Protein AF-A0A254RW58-F1 (afdb_monomer)

Nearest PDB structures (foldseek):
  7t8t-assembly1_A  TM=6.402E-01  e=9.074E+00  Rattus norvegicus
  6j2x-assembly1_V  TM=3.690E-01  e=9.074E+00  Saccharomyces cerevisiae S288C
  7w39-assembly1_c  TM=3.170E-01  e=6.229E+00  Homo sapiens

pLDDT: mean 74.23, std 21.72, range [29.52, 95.5]

Mean predicted aligned error: 9.96 Å

Secondary structure (DSSP, 8-state):
---HHHHHHHHTT--SS-----TT--GGG--SS-EEEEE-SSPPPHHHHHHHHHHHSEEEEEEE-TTS-TTS--EEEEEEEETTTTEEEEE-TT--EEEEE-HHHHHHHHHHHTTSS--HHHHHHIIIIIGGGS--

Structure (mmCIF, N/CA/C/O backbone):
data_AF-A0A254RW58-F1
#
_entry.id   AF-A0A254RW58-F1
#
loop_
_atom_site.group_PDB
_atom_site.id
_atom_site.type_symbol
_atom_site.label_atom_id
_atom_site.label_alt_id
_atom_site.label_comp_id
_atom_site.label_asym_id
_atom_site.label_entity_id
_atom_site.label_seq_id
_atom_site.pdbx_PDB_ins_code
_atom_site.Cartn_x
_atom_site.Cartn_y
_atom_site.Cartn_z
_atom_site.occupancy
_atom_site.B_iso_or_equiv
_atom_site.auth_seq_id
_atom_site.auth_comp_id
_atom_site.auth_asym_id
_atom_site.auth_atom_id
_atom_site.pdbx_PDB_model_num
ATOM 1 N N . MET A 1 1 ? 12.814 0.879 -26.265 1.00 34.59 1 MET A N 1
ATOM 2 C CA . MET A 1 1 ? 11.652 0.404 -25.486 1.00 34.59 1 MET A CA 1
ATOM 3 C C . MET A 1 1 ? 11.560 1.277 -24.252 1.00 34.59 1 MET A C 1
ATOM 5 O O . MET A 1 1 ? 12.552 1.361 -23.543 1.00 34.59 1 MET A O 1
ATOM 9 N N . LYS A 1 2 ? 10.458 2.012 -24.072 1.00 32.72 2 LYS A N 1
ATOM 10 C CA . LYS A 1 2 ? 10.225 2.801 -22.854 1.00 32.72 2 LYS A CA 1
ATOM 11 C C . LYS A 1 2 ? 9.790 1.852 -21.739 1.00 32.72 2 LYS A C 1
ATOM 13 O O . LYS A 1 2 ? 9.093 0.881 -22.016 1.00 32.72 2 LYS A O 1
ATOM 18 N N . ASP A 1 3 ? 10.263 2.099 -20.525 1.00 34.94 3 ASP A N 1
ATOM 19 C CA . ASP A 1 3 ? 9.937 1.286 -19.359 1.00 34.94 3 ASP A CA 1
ATOM 20 C C . ASP A 1 3 ? 8.481 1.570 -18.930 1.00 34.94 3 ASP A C 1
ATOM 22 O O . ASP A 1 3 ? 8.179 2.715 -18.584 1.00 34.94 3 ASP A O 1
ATOM 26 N N . PRO A 1 4 ? 7.568 0.580 -18.949 1.00 36.81 4 PRO A N 1
ATOM 27 C CA . PRO A 1 4 ? 6.164 0.774 -18.574 1.00 36.81 4 PRO A CA 1
ATOM 28 C C . PRO A 1 4 ? 5.974 1.220 -17.111 1.00 36.81 4 PRO A C 1
ATOM 30 O O . PRO A 1 4 ? 4.905 1.723 -16.760 1.00 36.81 4 PRO A O 1
ATOM 33 N N . ARG A 1 5 ? 7.011 1.101 -16.267 1.00 41.41 5 AR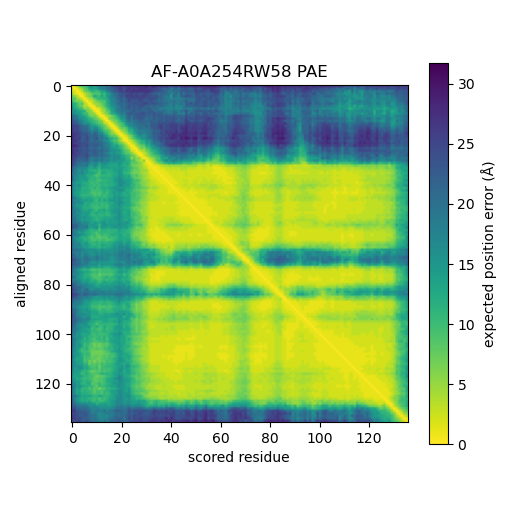G A N 1
ATOM 34 C CA . ARG A 1 5 ? 7.038 1.636 -14.895 1.00 41.41 5 ARG A CA 1
ATOM 35 C C . ARG A 1 5 ? 7.008 3.165 -14.867 1.00 41.41 5 ARG A C 1
ATOM 37 O O . ARG A 1 5 ? 6.420 3.742 -13.958 1.00 41.41 5 ARG A O 1
ATOM 44 N N . ILE A 1 6 ? 7.611 3.810 -15.870 1.00 39.84 6 ILE A N 1
ATOM 45 C CA . ILE A 1 6 ? 7.675 5.275 -15.980 1.00 39.84 6 ILE A CA 1
ATOM 46 C C . ILE A 1 6 ? 6.300 5.828 -16.382 1.00 39.84 6 ILE A C 1
ATOM 48 O O . ILE A 1 6 ? 5.819 6.777 -15.779 1.00 39.84 6 ILE A O 1
ATOM 52 N N . GLU A 1 7 ? 5.606 5.177 -17.321 1.00 33.00 7 GLU A N 1
ATOM 53 C CA . GLU A 1 7 ? 4.302 5.659 -17.800 1.00 33.00 7 GLU A CA 1
ATOM 54 C C . GLU A 1 7 ? 3.194 5.547 -16.735 1.00 33.00 7 GLU A C 1
ATOM 56 O O . GLU A 1 7 ? 2.346 6.431 -16.648 1.00 33.00 7 GLU A O 1
ATOM 61 N N . CYS A 1 8 ? 3.212 4.526 -15.866 1.00 38.53 8 CYS A N 1
ATOM 62 C CA . CYS A 1 8 ? 2.258 4.446 -14.747 1.00 38.53 8 CYS A CA 1
ATOM 63 C C . CYS A 1 8 ? 2.535 5.491 -13.656 1.00 38.53 8 CYS A C 1
ATOM 65 O O . CYS A 1 8 ? 1.584 6.055 -13.112 1.00 38.53 8 CYS A O 1
ATOM 67 N N . GLY A 1 9 ? 3.814 5.753 -13.362 1.00 43.00 9 GLY A N 1
ATOM 68 C CA . GLY A 1 9 ? 4.243 6.764 -12.391 1.00 43.00 9 GLY A CA 1
ATOM 69 C C . GLY A 1 9 ? 4.021 8.211 -12.849 1.00 43.00 9 GLY A C 1
ATOM 70 O O . GLY A 1 9 ? 3.888 9.086 -12.003 1.00 43.00 9 GLY A O 1
ATOM 71 N N . ASP A 1 10 ? 3.936 8.455 -14.161 1.00 41.12 10 ASP A N 1
ATOM 72 C CA . ASP A 1 10 ? 3.606 9.771 -14.729 1.00 41.12 10 ASP A CA 1
ATOM 73 C C . ASP A 1 10 ? 2.082 9.972 -14.900 1.00 41.12 10 ASP A C 1
ATOM 75 O O . ASP A 1 10 ? 1.573 11.082 -14.747 1.00 41.12 10 ASP A O 1
ATOM 79 N N . LEU A 1 11 ? 1.320 8.910 -15.211 1.00 39.16 11 LEU A N 1
ATOM 80 C CA . LEU A 1 11 ? -0.145 8.973 -15.394 1.00 39.16 11 LEU A CA 1
ATOM 81 C C . LEU A 1 11 ? -0.918 8.972 -14.076 1.00 39.16 11 LEU A C 1
ATOM 83 O O . LEU A 1 11 ? -1.981 9.593 -13.960 1.00 39.16 11 LEU A O 1
ATOM 87 N N . CYS A 1 12 ? -0.384 8.284 -13.076 1.00 42.62 12 CYS A N 1
ATOM 88 C CA . CYS A 1 12 ? -0.730 8.558 -11.704 1.00 42.62 12 CYS A CA 1
ATOM 89 C C . CYS A 1 12 ? 0.332 9.518 -11.192 1.00 42.62 12 CYS A C 1
ATOM 91 O O . CYS A 1 12 ? 1.384 9.043 -10.793 1.00 42.62 12 CYS A O 1
ATOM 93 N N . ASN A 1 13 ? 0.080 10.830 -11.211 1.00 39.78 13 ASN A N 1
ATOM 94 C CA . ASN A 1 13 ? 0.910 11.858 -10.560 1.00 39.78 13 ASN A CA 1
ATOM 95 C C . ASN A 1 13 ? 0.996 11.621 -9.036 1.00 39.78 13 ASN A C 1
ATOM 97 O O . ASN A 1 13 ? 0.567 12.422 -8.209 1.00 39.78 13 ASN A O 1
ATOM 101 N N . PHE A 1 14 ? 1.533 10.478 -8.638 1.00 45.22 14 PHE A N 1
ATOM 102 C CA . PHE A 1 14 ? 1.728 10.088 -7.273 1.00 45.22 14 PHE A CA 1
ATOM 103 C C . PHE A 1 14 ? 2.989 10.765 -6.803 1.00 45.22 14 PHE A C 1
ATOM 105 O O . PHE A 1 14 ? 4.090 10.220 -6.831 1.00 45.22 14 PHE A O 1
ATOM 112 N N . HIS A 1 15 ? 2.788 11.953 -6.259 1.00 39.72 15 HIS A N 1
ATOM 113 C CA . HIS A 1 15 ? 3.693 12.565 -5.303 1.00 39.72 15 HIS A CA 1
ATOM 114 C C . HIS A 1 15 ? 3.735 11.749 -3.987 1.00 39.72 15 HIS A C 1
ATOM 116 O O . HIS A 1 15 ? 3.616 12.297 -2.900 1.00 39.72 15 HIS A O 1
ATOM 122 N N . PHE A 1 16 ? 3.886 10.419 -4.054 1.00 41.06 16 PHE A N 1
ATOM 123 C CA . PHE A 1 16 ? 4.069 9.567 -2.873 1.00 41.06 16 PHE A CA 1
ATOM 124 C C . PHE A 1 16 ? 5.525 9.493 -2.406 1.00 41.06 16 PHE A C 1
ATOM 126 O O . PHE A 1 16 ? 5.818 8.847 -1.402 1.00 41.06 16 PHE A O 1
ATOM 133 N N . CYS A 1 17 ? 6.434 10.214 -3.067 1.00 37.91 17 CYS A N 1
ATOM 134 C CA . CYS A 1 17 ? 7.686 10.616 -2.447 1.00 37.91 17 CYS A CA 1
ATOM 135 C C . CYS A 1 17 ? 8.251 11.873 -3.118 1.00 37.91 17 CYS A C 1
ATOM 137 O O . CYS A 1 17 ? 9.062 11.789 -4.035 1.00 37.91 17 CYS A O 1
ATOM 139 N N . LEU A 1 18 ? 7.875 13.050 -2.622 1.00 31.98 18 LEU A N 1
ATOM 140 C CA . LEU A 1 18 ? 8.735 14.223 -2.732 1.00 31.98 18 LEU A CA 1
ATOM 141 C C . LEU A 1 18 ? 8.672 14.983 -1.412 1.00 31.98 18 LEU A C 1
ATOM 143 O O . LEU A 1 18 ? 7.765 15.756 -1.124 1.00 31.98 18 LEU A O 1
ATOM 147 N N . VAL A 1 19 ? 9.686 14.705 -0.595 1.00 38.56 19 VAL A N 1
ATOM 148 C CA . VAL A 1 19 ? 10.239 15.619 0.400 1.00 38.56 19 VAL A CA 1
ATOM 149 C C . VAL A 1 19 ? 10.603 16.914 -0.329 1.00 38.56 19 VAL A C 1
ATOM 151 O O . VAL A 1 19 ? 11.764 17.098 -0.646 1.00 38.56 19 VAL A O 1
ATOM 154 N N . LEU A 1 20 ? 9.646 17.779 -0.668 1.00 29.52 20 LEU A N 1
ATOM 155 C CA . LEU A 1 20 ? 9.883 19.175 -1.037 1.00 29.52 20 LEU A CA 1
ATOM 156 C C . LEU A 1 20 ? 8.613 20.001 -0.760 1.00 29.52 20 LEU A C 1
ATOM 158 O O . LEU A 1 20 ? 7.637 19.937 -1.493 1.00 29.52 20 LEU A O 1
ATOM 162 N N . HIS A 1 21 ? 8.697 20.806 0.305 1.00 33.03 21 HIS A N 1
ATOM 163 C CA . HIS A 1 21 ? 7.825 21.935 0.661 1.00 33.03 21 HIS A CA 1
ATOM 164 C C . HIS A 1 21 ? 6.367 21.633 1.051 1.00 33.03 21 HIS A C 1
ATOM 166 O O . HIS A 1 21 ? 5.429 21.877 0.302 1.00 33.03 21 HIS A O 1
ATOM 172 N N . MET A 1 22 ? 6.175 21.282 2.326 1.00 35.34 22 MET A N 1
ATOM 173 C CA . MET A 1 22 ? 4.972 21.669 3.070 1.00 35.34 22 MET A CA 1
ATOM 174 C C . MET A 1 22 ? 5.389 22.551 4.263 1.00 35.34 22 MET A C 1
ATOM 176 O O . MET A 1 22 ? 6.281 22.152 5.014 1.00 35.34 22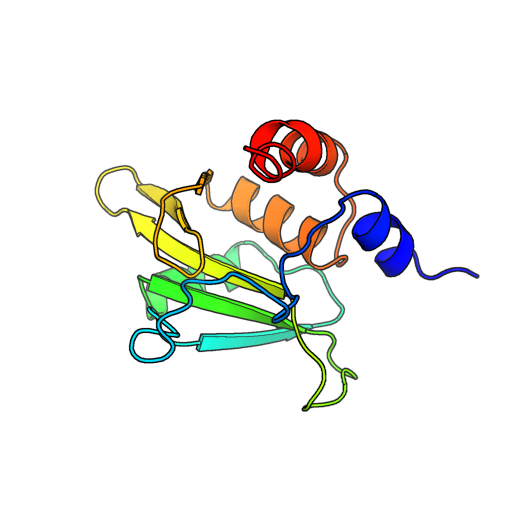 MET A O 1
ATOM 180 N N . PRO A 1 23 ? 4.803 23.749 4.451 1.00 33.88 23 PRO A N 1
ATOM 181 C CA . PRO A 1 23 ? 5.287 24.752 5.408 1.00 33.88 23 PRO A CA 1
ATOM 182 C C . PRO A 1 23 ? 5.014 24.447 6.897 1.00 33.88 23 PRO A C 1
ATOM 184 O O . PRO A 1 23 ? 5.216 25.331 7.718 1.00 33.88 23 PRO A O 1
ATOM 187 N N . ASN A 1 24 ? 4.613 23.223 7.269 1.00 4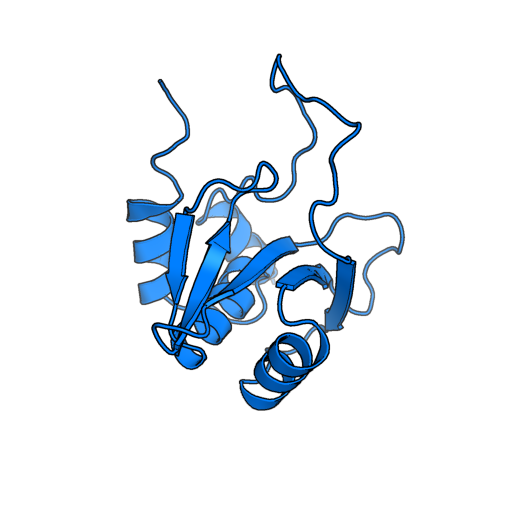1.44 24 ASN A N 1
ATOM 188 C CA . ASN A 1 24 ? 4.319 22.816 8.656 1.00 41.44 24 ASN A CA 1
ATOM 189 C C . ASN A 1 24 ? 4.730 21.352 8.960 1.00 41.44 24 ASN A C 1
ATOM 191 O O . ASN A 1 24 ? 4.028 20.623 9.653 1.00 41.44 24 ASN A O 1
ATOM 195 N N . PHE A 1 25 ? 5.861 20.888 8.422 1.00 48.00 25 PHE A N 1
ATOM 196 C CA . PHE A 1 25 ? 6.311 19.500 8.591 1.00 48.00 25 PHE A CA 1
ATOM 197 C C . PHE A 1 25 ? 7.077 19.294 9.917 1.00 48.00 25 PHE A C 1
ATOM 199 O O . PHE A 1 25 ? 8.266 19.608 10.012 1.00 48.00 25 PHE A O 1
ATOM 206 N N . GLU A 1 26 ? 6.427 18.752 10.955 1.00 50.22 26 GLU A N 1
ATOM 207 C CA . GLU A 1 26 ? 7.107 18.366 12.203 1.00 50.22 26 GLU A CA 1
ATOM 208 C C . GLU A 1 26 ? 7.872 17.038 12.040 1.00 50.22 26 GLU A C 1
ATOM 210 O O . GLU A 1 26 ? 7.333 15.941 12.191 1.00 50.22 26 GLU A O 1
ATOM 215 N N . LEU A 1 27 ? 9.178 17.138 11.774 1.00 52.28 27 LEU A N 1
ATOM 216 C CA . LEU A 1 27 ? 10.089 15.999 11.570 1.00 52.28 27 LEU A CA 1
ATOM 217 C C . LEU A 1 27 ? 10.190 15.027 12.760 1.00 52.28 27 LEU A C 1
ATOM 219 O O . LEU A 1 27 ? 10.649 13.901 12.586 1.00 52.28 27 LEU A O 1
ATOM 223 N N . GLN A 1 28 ? 9.806 15.437 13.972 1.00 55.75 28 GLN A N 1
ATOM 224 C CA . GLN A 1 28 ? 10.063 14.654 15.187 1.00 55.75 28 GLN A CA 1
ATOM 225 C C . GLN A 1 28 ? 9.123 13.454 15.383 1.00 55.75 28 GLN A C 1
ATOM 227 O O . GLN A 1 28 ? 9.372 12.638 16.267 1.00 55.75 28 GLN A O 1
ATOM 232 N N . GLN A 1 29 ? 8.073 13.318 14.568 1.00 57.25 29 GLN A N 1
ATOM 233 C CA . GLN A 1 29 ? 7.065 12.258 14.715 1.00 57.25 29 GLN A CA 1
ATOM 234 C C . GLN A 1 29 ? 7.056 11.248 13.554 1.00 57.25 29 GLN A C 1
ATOM 236 O O . GLN A 1 29 ? 6.154 10.414 13.469 1.00 57.25 29 GLN A O 1
ATOM 241 N N . GLN A 1 30 ? 8.052 11.299 12.660 1.00 60.44 30 GLN A N 1
ATOM 242 C CA . GLN A 1 30 ? 8.135 10.410 11.500 1.00 60.44 30 GLN A CA 1
ATOM 243 C C . GLN A 1 30 ? 9.403 9.541 11.506 1.00 60.44 30 GLN A C 1
ATOM 245 O O . GLN A 1 30 ? 10.482 10.028 11.847 1.00 60.44 30 GLN A O 1
ATOM 250 N N . PRO A 1 31 ? 9.310 8.269 11.072 1.00 61.22 31 PRO A N 1
ATOM 251 C CA . PRO A 1 31 ? 8.100 7.565 10.632 1.00 61.22 31 PRO A CA 1
ATOM 252 C C . PRO A 1 31 ? 7.205 7.148 11.816 1.00 61.22 31 PRO A C 1
ATOM 254 O O . PRO A 1 31 ? 7.689 6.650 12.831 1.00 61.22 31 PRO A O 1
ATOM 257 N N . LYS A 1 32 ? 5.883 7.313 11.664 1.00 71.50 32 LYS A N 1
ATOM 258 C CA . LYS A 1 32 ? 4.875 6.948 12.680 1.00 71.50 32 LYS A CA 1
ATOM 259 C C . LYS A 1 32 ? 4.844 5.441 12.971 1.00 71.50 32 LYS A C 1
ATOM 261 O O . LYS A 1 32 ? 4.520 5.025 14.082 1.00 71.50 32 LYS A O 1
ATOM 266 N N . TYR A 1 33 ? 5.176 4.623 11.973 1.00 85.00 33 TYR A N 1
ATOM 267 C CA . TYR A 1 33 ? 5.215 3.167 12.067 1.00 85.00 33 TYR A CA 1
ATOM 268 C C . TYR A 1 33 ? 6.607 2.627 11.715 1.00 85.00 33 TYR A C 1
ATOM 270 O O . TYR A 1 33 ? 7.361 3.293 11.001 1.00 85.00 33 TYR A O 1
ATOM 278 N N . PRO A 1 34 ? 6.958 1.407 12.166 1.00 88.44 34 PRO A N 1
ATOM 279 C CA . PRO A 1 34 ? 8.183 0.749 11.731 1.00 88.44 34 PRO A CA 1
ATOM 280 C C . PRO A 1 34 ? 8.253 0.671 10.202 1.00 88.44 34 PRO A C 1
ATOM 282 O O . PRO A 1 34 ? 7.299 0.231 9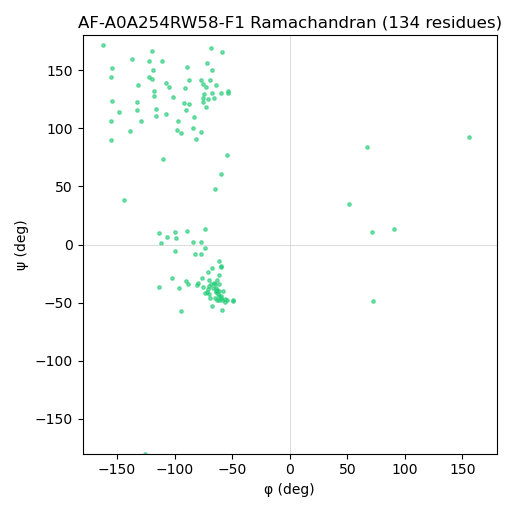.551 1.00 88.44 34 PRO A O 1
ATOM 285 N N . ILE A 1 35 ? 9.386 1.091 9.631 1.00 89.12 35 ILE A N 1
ATOM 286 C CA . ILE A 1 35 ? 9.620 0.975 8.190 1.00 89.12 35 ILE A CA 1
ATOM 287 C C . ILE A 1 35 ? 9.943 -0.480 7.863 1.00 89.12 35 ILE A C 1
ATOM 289 O O . ILE A 1 35 ? 10.870 -1.069 8.420 1.00 89.12 35 ILE A O 1
ATOM 293 N N . VAL A 1 36 ? 9.186 -1.038 6.926 1.00 91.06 36 VAL A N 1
ATOM 294 C CA . VAL A 1 36 ? 9.379 -2.387 6.402 1.00 91.06 36 VAL A CA 1
ATOM 295 C C . VAL A 1 36 ? 9.735 -2.264 4.934 1.00 91.06 36 VAL A C 1
ATOM 297 O O . VAL A 1 36 ? 8.900 -1.882 4.118 1.00 91.06 36 VAL A O 1
ATOM 300 N N . THR A 1 37 ? 10.978 -2.577 4.594 1.00 90.31 37 THR A N 1
ATOM 301 C CA . THR A 1 37 ? 11.463 -2.469 3.218 1.00 90.31 37 THR A CA 1
ATOM 302 C C . THR A 1 37 ? 11.266 -3.777 2.463 1.00 90.31 37 THR A C 1
ATOM 304 O O . THR A 1 37 ? 11.572 -4.857 2.973 1.00 90.31 37 THR A O 1
ATOM 307 N N . LEU A 1 38 ? 10.768 -3.673 1.235 1.00 90.94 38 LEU A N 1
ATOM 308 C CA . LEU A 1 38 ? 10.609 -4.774 0.303 1.00 90.94 38 LEU A CA 1
ATOM 309 C C . LEU A 1 38 ? 11.227 -4.380 -1.039 1.00 90.94 38 LEU A C 1
ATOM 311 O O . LEU A 1 38 ? 10.667 -3.585 -1.793 1.00 90.94 38 LEU A O 1
ATOM 315 N N . ASP A 1 39 ? 12.383 -4.972 -1.317 1.00 90.31 39 ASP A N 1
ATOM 316 C CA . ASP A 1 39 ? 13.080 -4.818 -2.587 1.00 90.31 39 ASP A CA 1
ATOM 317 C C . ASP A 1 39 ? 12.582 -5.918 -3.539 1.00 90.31 39 ASP A C 1
ATOM 319 O O . ASP A 1 39 ? 12.711 -7.110 -3.246 1.00 90.31 39 ASP A O 1
ATOM 323 N N . THR A 1 40 ? 11.927 -5.536 -4.635 1.00 90.81 40 THR A N 1
ATOM 324 C CA . THR A 1 40 ? 11.365 -6.452 -5.637 1.00 90.81 40 THR A CA 1
ATOM 325 C C . THR A 1 40 ? 11.236 -5.768 -6.996 1.00 90.81 40 THR A C 1
ATOM 327 O O . THR A 1 40 ? 10.849 -4.608 -7.082 1.00 90.81 40 THR A O 1
ATOM 330 N N . ASP A 1 41 ? 11.470 -6.522 -8.068 1.00 89.06 41 ASP A N 1
ATOM 331 C CA . ASP A 1 41 ? 11.076 -6.144 -9.436 1.00 89.06 41 ASP A CA 1
ATOM 332 C C . ASP A 1 41 ? 9.881 -6.965 -9.943 1.00 89.06 41 ASP A C 1
ATOM 334 O O . ASP A 1 41 ? 9.484 -6.878 -11.102 1.00 89.06 41 ASP A O 1
ATOM 338 N N . THR A 1 42 ? 9.296 -7.783 -9.066 1.00 93.12 42 THR A N 1
ATOM 339 C CA . THR A 1 42 ? 8.137 -8.624 -9.374 1.00 93.12 42 THR A CA 1
ATOM 340 C C . THR A 1 42 ? 6.940 -8.255 -8.501 1.00 93.12 42 THR A C 1
ATOM 342 O O . THR A 1 42 ? 7.135 -7.829 -7.356 1.00 93.12 42 THR A O 1
ATOM 345 N N . PRO A 1 43 ? 5.704 -8.447 -8.997 1.00 94.94 43 PRO A N 1
ATOM 346 C CA . PRO A 1 43 ? 4.501 -8.168 -8.225 1.00 94.94 43 PRO A CA 1
ATOM 347 C C . PRO A 1 43 ? 4.473 -8.877 -6.868 1.00 94.94 43 PRO A C 1
ATOM 349 O O . PRO A 1 43 ? 4.691 -10.087 -6.755 1.00 94.94 43 PRO A O 1
ATOM 352 N N . ILE A 1 44 ? 4.144 -8.112 -5.833 1.00 95.19 44 ILE A N 1
ATOM 353 C CA . ILE A 1 44 ? 3.916 -8.590 -4.475 1.00 95.19 44 ILE A CA 1
ATOM 354 C C . ILE A 1 44 ? 2.651 -9.449 -4.475 1.00 95.19 44 ILE A C 1
ATOM 356 O O . ILE A 1 44 ? 1.609 -9.038 -4.979 1.00 95.19 44 ILE A O 1
ATOM 360 N N . LYS A 1 45 ? 2.733 -10.644 -3.888 1.00 95.19 45 LYS A N 1
ATOM 361 C CA . LYS A 1 45 ? 1.593 -11.558 -3.732 1.00 95.19 45 LYS A CA 1
ATOM 362 C C . LYS A 1 45 ? 0.853 -11.301 -2.421 1.00 95.19 45 LYS A C 1
ATOM 364 O O . LYS A 1 45 ? 1.483 -10.961 -1.417 1.00 95.19 45 LYS A O 1
ATOM 369 N N . ASP A 1 46 ? -0.439 -11.614 -2.393 1.00 93.00 46 ASP A N 1
ATOM 370 C CA . ASP A 1 46 ? -1.309 -11.499 -1.214 1.00 93.00 46 ASP A CA 1
ATOM 371 C C . ASP A 1 46 ? -0.704 -12.131 0.036 1.00 93.00 46 ASP A C 1
ATOM 373 O O . ASP A 1 46 ? -0.617 -11.485 1.078 1.00 93.00 46 ASP A O 1
ATOM 377 N N . GLN A 1 47 ? -0.198 -13.362 -0.083 1.00 93.94 47 GLN A N 1
ATOM 378 C CA . GLN A 1 47 ? 0.418 -14.083 1.032 1.00 93.94 47 GLN A CA 1
ATOM 379 C C . GLN A 1 47 ? 1.594 -13.306 1.641 1.00 93.94 47 GLN A C 1
ATOM 381 O O . GLN A 1 47 ? 1.749 -13.275 2.861 1.00 93.94 47 GLN A O 1
ATOM 386 N N . ARG A 1 48 ? 2.416 -12.656 0.806 1.00 94.19 48 ARG A N 1
ATOM 387 C CA . ARG A 1 48 ? 3.574 -11.894 1.282 1.00 94.19 48 ARG A CA 1
ATOM 388 C C . ARG A 1 48 ? 3.125 -10.653 2.042 1.00 94.19 48 ARG A C 1
ATOM 390 O O . ARG A 1 48 ? 3.626 -10.406 3.135 1.00 94.19 48 ARG A O 1
ATOM 397 N N . LEU A 1 49 ? 2.168 -9.903 1.499 1.00 93.06 49 LEU A N 1
ATOM 398 C CA . LEU A 1 49 ? 1.660 -8.705 2.165 1.00 93.06 49 LEU A CA 1
ATOM 399 C C . LEU A 1 49 ? 0.899 -9.052 3.455 1.00 93.06 49 LEU A C 1
ATOM 401 O O . LEU A 1 49 ? 1.059 -8.376 4.469 1.00 93.06 49 LEU A O 1
ATOM 405 N N . GLN A 1 50 ? 0.146 -10.153 3.458 1.00 93.12 50 GLN A N 1
ATOM 406 C CA . GLN A 1 50 ? -0.555 -10.660 4.638 1.00 93.12 50 GLN A CA 1
ATOM 407 C C . GLN A 1 50 ? 0.403 -11.040 5.770 1.00 93.12 50 GLN A C 1
ATOM 409 O O . GLN A 1 50 ? 0.125 -10.734 6.931 1.00 93.12 50 GLN A O 1
ATOM 414 N N . GLN A 1 51 ? 1.523 -11.696 5.450 1.00 94.06 51 GLN A N 1
ATOM 415 C CA . GLN A 1 51 ? 2.561 -12.031 6.428 1.00 94.06 51 GLN A CA 1
ATOM 416 C C . GLN A 1 51 ? 3.119 -10.772 7.093 1.00 94.06 51 GLN A C 1
ATOM 418 O O . GLN A 1 51 ? 3.169 -10.713 8.319 1.00 94.06 51 GLN A O 1
ATOM 423 N N . LEU A 1 52 ? 3.460 -9.748 6.303 1.00 93.44 52 LEU A N 1
ATOM 424 C CA . LEU A 1 52 ? 3.959 -8.474 6.828 1.00 93.44 52 LEU A CA 1
ATOM 425 C C . LEU A 1 52 ? 2.916 -7.794 7.727 1.00 93.44 52 LEU A C 1
ATOM 427 O O . LEU A 1 52 ? 3.209 -7.437 8.864 1.00 93.44 52 LEU A O 1
ATOM 431 N N . LEU A 1 53 ? 1.664 -7.703 7.275 1.00 91.81 53 LEU A N 1
ATOM 432 C CA . LEU A 1 53 ? 0.581 -7.114 8.069 1.00 91.81 53 LEU A CA 1
ATOM 433 C C . LEU A 1 53 ? 0.311 -7.875 9.373 1.00 91.81 53 LEU A C 1
ATOM 435 O O . LEU A 1 53 ? -0.056 -7.268 10.375 1.00 91.81 53 LEU A O 1
ATOM 439 N N . THR A 1 54 ? 0.482 -9.196 9.374 1.00 91.06 54 THR A N 1
ATOM 440 C CA . THR A 1 54 ? 0.300 -10.031 10.571 1.00 91.06 54 THR A CA 1
ATOM 441 C C . THR A 1 54 ? 1.465 -9.883 11.542 1.00 91.06 54 THR A C 1
ATOM 443 O O . THR A 1 54 ? 1.249 -9.876 12.748 1.00 91.06 54 THR A O 1
ATOM 446 N N . GLN A 1 55 ? 2.685 -9.741 11.023 1.00 92.19 55 GLN A N 1
ATOM 447 C CA . GLN A 1 55 ? 3.892 -9.585 11.826 1.00 92.19 55 GLN A CA 1
ATOM 448 C C . GLN A 1 55 ? 3.954 -8.223 12.528 1.00 92.19 55 GLN A C 1
ATOM 450 O O . GLN A 1 55 ? 4.338 -8.166 13.692 1.00 92.19 55 GLN A O 1
ATOM 455 N N . TYR A 1 56 ? 3.596 -7.140 11.832 1.00 90.06 56 TYR A N 1
ATOM 456 C CA . TYR A 1 56 ? 3.776 -5.779 12.348 1.00 90.06 56 TYR A CA 1
ATOM 457 C C . TYR A 1 56 ? 2.483 -5.138 12.872 1.00 90.06 56 TYR A C 1
ATOM 459 O O . TYR A 1 56 ? 2.540 -4.308 13.774 1.00 90.06 56 TYR A O 1
ATOM 467 N N . GLY A 1 57 ? 1.310 -5.500 12.338 1.00 89.00 57 GLY A N 1
ATOM 468 C CA . GLY A 1 57 ? 0.020 -4.876 12.674 1.00 89.00 57 GLY A CA 1
ATOM 469 C C . GLY A 1 57 ? -0.147 -3.461 12.101 1.00 89.00 57 GLY A C 1
ATOM 470 O O . GLY A 1 57 ? -1.151 -3.175 11.449 1.00 89.00 57 GLY A O 1
ATOM 471 N N . CYS A 1 58 ? 0.852 -2.599 12.279 1.00 91.44 58 CYS A N 1
ATOM 472 C CA . CYS A 1 58 ? 1.008 -1.312 11.611 1.00 91.44 58 CYS A CA 1
ATOM 473 C C . CYS A 1 58 ? 2.435 -1.167 11.063 1.00 91.44 58 CYS A C 1
ATOM 475 O O . CYS A 1 58 ? 3.404 -1.552 11.715 1.00 91.44 58 CYS A O 1
ATOM 477 N N . MET A 1 59 ? 2.573 -0.649 9.845 1.00 93.44 59 MET A N 1
ATOM 478 C CA . MET A 1 59 ? 3.869 -0.524 9.179 1.00 93.44 59 MET A CA 1
ATOM 479 C C . MET A 1 59 ? 3.879 0.606 8.157 1.00 93.44 59 MET A C 1
ATOM 481 O O . MET A 1 59 ? 2.863 0.897 7.530 1.00 93.44 59 MET A O 1
ATOM 485 N N . THR A 1 60 ? 5.056 1.178 7.931 1.00 91.88 60 THR A N 1
ATOM 486 C CA . THR A 1 60 ? 5.335 1.977 6.738 1.00 91.88 60 THR A CA 1
ATOM 487 C C . THR A 1 60 ? 6.054 1.072 5.742 1.00 91.88 60 THR A C 1
ATOM 489 O O . THR A 1 60 ? 7.252 0.821 5.863 1.00 91.88 60 THR A O 1
ATOM 492 N N . LEU A 1 61 ? 5.317 0.524 4.779 1.00 91.38 61 LEU A N 1
ATOM 493 C CA . LEU A 1 61 ? 5.874 -0.337 3.739 1.00 91.38 61 LEU A CA 1
ATOM 494 C C . LEU A 1 61 ? 6.631 0.518 2.721 1.00 91.38 61 LEU A C 1
ATOM 496 O O . LEU A 1 61 ? 6.037 1.403 2.116 1.00 91.38 61 LEU A O 1
ATOM 500 N N . CYS A 1 62 ? 7.914 0.236 2.516 1.00 90.50 62 CYS A N 1
ATOM 501 C CA . CYS A 1 62 ? 8.748 0.850 1.488 1.00 90.50 62 CYS A CA 1
ATOM 502 C C . CYS A 1 62 ? 9.013 -0.173 0.380 1.00 90.50 62 CYS A C 1
ATOM 504 O O . CYS A 1 62 ? 9.696 -1.168 0.619 1.00 90.50 62 CYS A O 1
ATOM 506 N N . VAL A 1 63 ? 8.470 0.051 -0.816 1.00 89.25 63 VAL A N 1
ATOM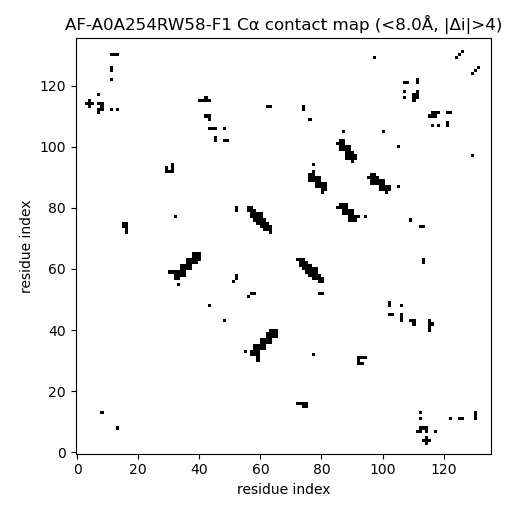 507 C CA . VAL A 1 63 ? 8.682 -0.810 -1.988 1.00 89.25 63 VAL A CA 1
ATOM 508 C C . VAL A 1 63 ? 9.713 -0.170 -2.911 1.00 89.25 63 VAL A C 1
ATOM 510 O O . VAL A 1 63 ? 9.573 0.997 -3.287 1.00 89.25 63 VAL A O 1
ATOM 513 N N . ARG A 1 64 ? 10.751 -0.929 -3.273 1.00 87.81 64 ARG A N 1
ATOM 514 C CA . ARG A 1 64 ? 11.850 -0.484 -4.147 1.00 87.81 64 ARG A CA 1
ATOM 515 C C . ARG A 1 64 ? 12.198 -1.569 -5.164 1.00 87.81 64 ARG A C 1
ATOM 517 O O . ARG A 1 64 ? 11.915 -2.738 -4.926 1.00 87.81 64 ARG A O 1
ATOM 524 N N . SER A 1 65 ? 12.850 -1.196 -6.262 1.00 83.12 65 SER A N 1
ATOM 525 C CA . SER A 1 65 ? 13.451 -2.153 -7.206 1.00 83.12 65 SER A CA 1
ATOM 526 C C . SER A 1 65 ? 14.630 -2.900 -6.569 1.00 83.12 65 SER A C 1
ATOM 528 O O . SER A 1 65 ? 15.337 -2.311 -5.747 1.00 83.12 65 SER A O 1
ATOM 530 N N . LEU A 1 66 ? 14.910 -4.149 -6.974 1.00 83.25 66 LEU A N 1
ATOM 531 C CA . LEU A 1 66 ? 16.031 -4.929 -6.410 1.00 83.25 66 LEU A CA 1
ATOM 532 C C . LEU A 1 66 ? 17.385 -4.294 -6.718 1.00 83.25 66 LEU A C 1
ATOM 534 O O . LEU A 1 66 ? 18.258 -4.238 -5.858 1.00 83.25 66 LEU A O 1
ATOM 538 N N . GLU A 1 67 ? 17.543 -3.791 -7.940 1.00 78.81 67 GLU A N 1
ATOM 539 C CA . GLU A 1 67 ? 18.761 -3.108 -8.394 1.00 78.81 67 GLU A CA 1
ATOM 540 C C . GLU A 1 67 ? 18.726 -1.596 -8.113 1.00 78.81 67 GLU A C 1
ATOM 542 O O . GLU A 1 67 ? 19.541 -0.830 -8.629 1.00 78.81 67 GLU A O 1
ATOM 547 N N . GLY A 1 68 ? 17.761 -1.140 -7.308 1.00 66.50 68 GLY A N 1
ATOM 548 C CA . GLY A 1 68 ? 17.649 0.262 -6.931 1.00 66.50 68 GLY A CA 1
ATOM 549 C C . GLY A 1 68 ? 18.858 0.712 -6.119 1.00 66.50 68 GLY A C 1
ATOM 550 O O . GLY A 1 68 ? 19.316 0.018 -5.212 1.00 66.50 68 GLY A O 1
ATOM 551 N N . GLU A 1 69 ? 19.371 1.906 -6.412 1.00 62.97 69 GLU A N 1
ATOM 552 C CA . GLU A 1 69 ? 20.432 2.487 -5.598 1.00 62.97 69 GLU A CA 1
ATOM 553 C C . GL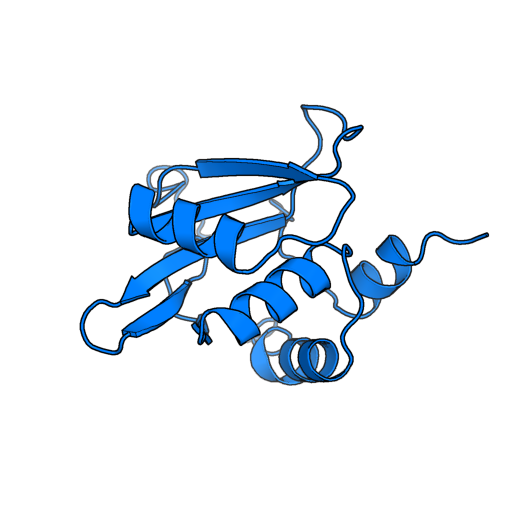U A 1 69 ? 19.941 2.658 -4.154 1.00 62.97 69 GLU A C 1
ATOM 555 O O . GLU A 1 69 ? 18.871 3.211 -3.908 1.0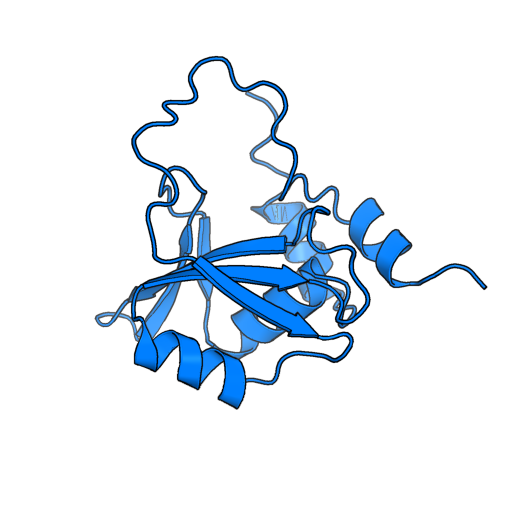0 62.97 69 GLU A O 1
ATOM 560 N N . THR A 1 70 ? 20.730 2.198 -3.180 1.00 57.94 70 THR A N 1
ATOM 561 C CA . THR A 1 70 ? 20.332 2.125 -1.760 1.00 57.94 70 THR A CA 1
ATOM 562 C C . THR A 1 70 ? 19.955 3.476 -1.148 1.00 57.94 70 THR A C 1
ATOM 564 O O . THR A 1 70 ? 19.281 3.513 -0.118 1.00 57.94 70 THR A O 1
ATOM 567 N N . LYS A 1 71 ? 20.374 4.576 -1.788 1.00 56.91 71 LYS A N 1
ATOM 568 C CA . LYS A 1 71 ? 20.090 5.967 -1.411 1.00 56.91 71 LYS A CA 1
ATOM 569 C C . LYS A 1 71 ? 18.956 6.614 -2.217 1.00 56.91 71 LYS A C 1
ATOM 571 O O . LYS A 1 71 ? 18.598 7.752 -1.925 1.00 56.91 71 LYS A O 1
ATOM 576 N N . ARG A 1 72 ? 18.407 5.937 -3.233 1.00 58.12 72 ARG A N 1
ATOM 577 C CA . ARG A 1 72 ? 17.264 6.423 -4.016 1.00 58.12 72 ARG A CA 1
ATOM 578 C C . ARG A 1 72 ? 15.958 6.004 -3.342 1.00 58.12 72 ARG A C 1
ATOM 580 O O . ARG A 1 72 ? 15.867 4.929 -2.752 1.00 58.12 72 ARG A O 1
ATOM 587 N N . GLY A 1 73 ? 14.980 6.909 -3.390 1.00 68.81 73 GLY A N 1
ATOM 588 C CA . GLY A 1 73 ? 13.681 6.754 -2.736 1.00 68.81 73 GLY A CA 1
ATOM 589 C C . GLY A 1 73 ? 12.905 5.516 -3.195 1.00 68.81 73 GLY A C 1
ATOM 590 O O . GLY A 1 73 ? 13.225 4.897 -4.207 1.00 68.81 73 GLY A O 1
ATOM 591 N N . GLY A 1 74 ? 11.879 5.169 -2.425 1.00 80.56 74 GLY A N 1
ATOM 592 C CA . GLY A 1 74 ? 10.929 4.103 -2.728 1.00 80.56 74 GLY A CA 1
ATOM 593 C C . GLY A 1 74 ? 9.495 4.608 -2.685 1.00 80.56 74 GLY A C 1
ATOM 594 O O . GLY A 1 74 ? 9.241 5.776 -2.388 1.00 80.56 74 GLY A O 1
ATOM 595 N N . PHE A 1 75 ? 8.558 3.704 -2.945 1.00 85.56 75 PHE A N 1
ATOM 596 C CA . PHE A 1 75 ? 7.139 3.961 -2.739 1.00 85.56 75 PHE A CA 1
ATOM 597 C C . PHE A 1 75 ? 6.776 3.611 -1.304 1.00 85.56 75 PHE A C 1
ATOM 599 O O . PHE A 1 75 ? 6.965 2.470 -0.877 1.00 85.56 75 PHE A O 1
ATOM 606 N N . PHE A 1 76 ? 6.276 4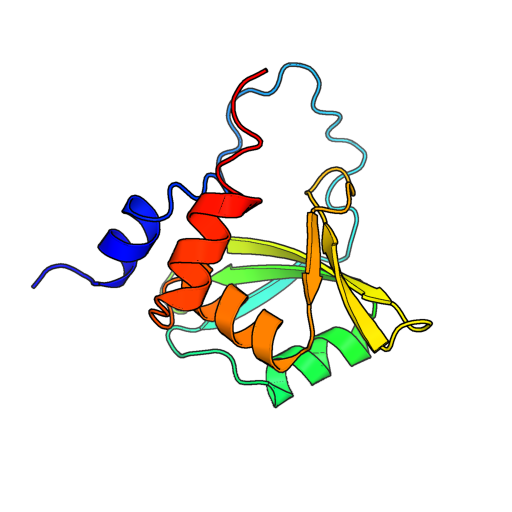.592 -0.559 1.00 87.31 76 PHE A N 1
ATOM 607 C CA . PHE A 1 76 ? 5.940 4.424 0.847 1.00 87.31 76 PHE A CA 1
ATOM 608 C C . PHE A 1 76 ? 4.431 4.322 1.053 1.00 87.31 76 PHE A C 1
ATOM 610 O O . PHE A 1 76 ? 3.667 5.123 0.523 1.00 87.31 76 PHE A O 1
ATOM 617 N N . PHE A 1 77 ? 4.013 3.370 1.883 1.00 90.50 77 PHE A N 1
ATOM 618 C CA . PHE A 1 77 ? 2.614 3.144 2.231 1.00 90.50 77 PHE A CA 1
ATOM 619 C C . PHE A 1 77 ? 2.481 2.987 3.745 1.00 90.50 77 PHE A C 1
ATOM 621 O O . PHE A 1 77 ? 2.996 2.024 4.314 1.00 90.50 77 PHE A O 1
ATOM 628 N N . CYS A 1 78 ? 1.781 3.906 4.409 1.00 90.88 78 CYS A N 1
ATOM 629 C CA . CYS A 1 78 ? 1.443 3.764 5.825 1.00 90.88 78 CYS A CA 1
ATOM 630 C C . CYS A 1 78 ? 0.198 2.889 5.958 1.00 90.88 78 CYS A C 1
ATOM 632 O O . CYS A 1 78 ? -0.901 3.291 5.585 1.00 90.88 78 CYS A O 1
ATOM 634 N N . LEU A 1 79 ? 0.384 1.677 6.471 1.00 93.25 79 LEU A N 1
ATOM 635 C CA . LEU A 1 79 ? -0.642 0.650 6.548 1.00 93.25 79 LEU A CA 1
ATOM 636 C C . LEU A 1 79 ? -0.909 0.293 7.999 1.00 93.25 79 LEU A C 1
ATOM 638 O O . LEU A 1 79 ? 0.013 -0.005 8.760 1.00 93.25 79 LEU A O 1
ATOM 642 N N . LYS A 1 80 ? -2.184 0.248 8.367 1.00 92.44 80 LYS A N 1
ATOM 643 C CA . LYS A 1 80 ? -2.619 -0.179 9.693 1.00 92.44 80 LYS A CA 1
ATOM 644 C C . LYS A 1 80 ? -3.750 -1.180 9.563 1.00 92.44 80 LYS A C 1
ATOM 646 O O . LYS A 1 80 ? -4.789 -0.897 8.975 1.00 92.44 80 LYS A O 1
ATOM 651 N N . LYS A 1 81 ? -3.555 -2.366 10.130 1.00 91.06 81 LYS A N 1
ATOM 652 C CA . LYS A 1 81 ? -4.612 -3.366 10.217 1.00 91.06 81 LYS A CA 1
ATOM 653 C C . LYS A 1 81 ? -5.653 -2.895 11.227 1.00 91.06 81 LYS A C 1
ATOM 655 O O . LYS A 1 81 ? -5.325 -2.637 12.385 1.00 91.06 81 LYS A O 1
ATOM 660 N N . ASP A 1 82 ? -6.904 -2.823 10.798 1.00 84.62 82 ASP A N 1
ATOM 661 C CA . ASP A 1 82 ? -8.030 -2.581 11.685 1.00 84.62 82 ASP A CA 1
ATOM 662 C C . ASP A 1 82 ? -8.671 -3.923 12.054 1.00 84.62 82 ASP A C 1
ATOM 664 O O . ASP A 1 82 ? -9.325 -4.587 11.242 1.00 84.62 82 ASP A O 1
ATOM 668 N N . ALA A 1 83 ? -8.435 -4.350 13.295 1.00 74.50 83 ALA A N 1
ATOM 669 C CA . ALA A 1 83 ? -8.925 -5.623 13.811 1.00 74.50 83 ALA A CA 1
ATOM 670 C C . ALA A 1 83 ? -10.455 -5.666 13.952 1.00 74.50 83 ALA A C 1
ATOM 672 O O . ALA A 1 83 ? -11.017 -6.758 13.998 1.00 74.50 83 ALA A O 1
ATOM 673 N N . SER A 1 84 ? -11.126 -4.511 14.013 1.00 75.00 84 SER A N 1
ATOM 674 C CA . SER A 1 84 ? -12.574 -4.439 14.223 1.00 75.00 84 SER A CA 1
ATOM 675 C C . SER A 1 84 ? -13.372 -4.681 12.940 1.00 75.00 84 SER A C 1
ATOM 677 O O . SER A 1 84 ? -14.420 -5.320 12.978 1.00 75.00 84 SER A O 1
ATOM 679 N N . VAL A 1 85 ? -12.850 -4.228 11.797 1.00 73.69 85 VAL A N 1
ATOM 680 C CA . VAL A 1 85 ? -13.534 -4.297 10.493 1.00 73.69 85 VAL A CA 1
ATOM 681 C C . VAL A 1 85 ? -12.881 -5.266 9.505 1.00 73.69 85 VAL A C 1
ATOM 683 O O . VAL A 1 85 ? -13.357 -5.410 8.383 1.00 73.69 85 VAL A O 1
ATOM 686 N N . ASN A 1 86 ? -11.806 -5.957 9.905 1.00 82.44 86 ASN A N 1
ATOM 687 C CA . ASN A 1 86 ? -11.023 -6.849 9.037 1.00 82.44 86 ASN A CA 1
ATOM 688 C C . ASN A 1 86 ? -10.584 -6.169 7.721 1.00 82.44 86 ASN A C 1
ATOM 690 O O . ASN A 1 86 ? -10.520 -6.790 6.658 1.00 82.44 86 ASN A O 1
ATOM 694 N N . GLN A 1 87 ? -10.294 -4.871 7.804 1.00 92.06 87 GLN A N 1
ATOM 695 C CA . GLN A 1 87 ? -9.801 -4.043 6.708 1.00 92.06 87 GLN A CA 1
ATOM 696 C C . GLN A 1 87 ? -8.434 -3.465 7.066 1.00 92.06 87 GLN A C 1
ATOM 698 O O . GLN A 1 87 ? -7.975 -3.531 8.210 1.00 92.06 87 GLN A O 1
ATOM 703 N N . ILE A 1 88 ? -7.755 -2.927 6.061 1.00 94.31 88 ILE A N 1
ATOM 704 C CA . ILE A 1 88 ? -6.444 -2.307 6.205 1.00 94.31 88 ILE A CA 1
ATOM 705 C C . ILE A 1 88 ? -6.603 -0.832 5.861 1.00 94.31 88 ILE A C 1
ATOM 707 O O . ILE A 1 88 ? -6.967 -0.496 4.736 1.00 94.31 88 ILE A O 1
ATOM 711 N N . ALA A 1 89 ? -6.357 0.032 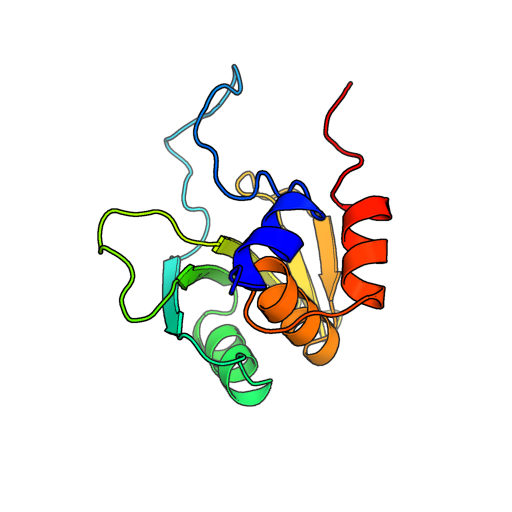6.837 1.00 92.56 89 ALA A N 1
ATOM 712 C CA . ALA A 1 89 ? -6.327 1.469 6.638 1.00 92.56 89 ALA A CA 1
ATOM 713 C C . ALA A 1 89 ? -5.039 1.856 5.906 1.00 92.56 89 ALA A C 1
ATOM 715 O O . ALA A 1 89 ? -3.942 1.467 6.322 1.00 92.56 89 ALA A O 1
ATOM 716 N N . LEU A 1 90 ? -5.189 2.632 4.836 1.00 90.81 90 LEU A N 1
ATOM 717 C CA . LEU A 1 90 ? -4.119 3.410 4.232 1.00 90.81 90 LEU A CA 1
ATOM 718 C C . LEU A 1 90 ? -4.151 4.801 4.865 1.00 90.81 90 LEU A C 1
ATOM 720 O O . LEU A 1 90 ? -5.169 5.489 4.792 1.00 90.81 90 LEU A O 1
ATOM 724 N N . GLU A 1 91 ? -3.049 5.208 5.481 1.00 87.38 91 GLU A N 1
ATOM 725 C CA . GLU A 1 91 ? -2.898 6.522 6.104 1.00 87.38 91 GLU A CA 1
ATOM 726 C C . GLU A 1 91 ? -1.897 7.390 5.323 1.00 87.38 91 GLU A C 1
ATOM 728 O O . GLU A 1 91 ? -1.033 6.885 4.600 1.00 87.38 91 GLU A O 1
ATOM 733 N N . SER A 1 92 ? -1.988 8.709 5.485 1.00 83.62 92 SER A N 1
ATOM 734 C CA . SER A 1 92 ? -0.916 9.632 5.114 1.00 83.62 92 SER A CA 1
ATOM 735 C C . SER A 1 92 ? 0.291 9.454 6.047 1.00 83.62 92 SER A C 1
ATOM 737 O O . SER A 1 92 ? 0.209 8.802 7.092 1.00 83.62 92 SER A O 1
ATOM 739 N N . MET A 1 93 ? 1.429 10.066 5.709 1.00 78.06 93 MET A N 1
ATOM 740 C CA . MET A 1 93 ? 2.608 10.078 6.594 1.00 78.06 93 MET A CA 1
ATOM 741 C C . MET A 1 93 ? 2.343 10.776 7.937 1.00 78.06 93 MET A C 1
ATOM 743 O O . MET A 1 93 ? 2.966 10.442 8.941 1.00 78.06 93 MET A O 1
ATOM 747 N N . GLU A 1 94 ? 1.383 11.701 7.960 1.00 74.50 94 GLU A N 1
ATOM 748 C CA . GLU A 1 94 ? 0.919 12.414 9.156 1.00 74.50 94 GLU A CA 1
ATOM 749 C C . GLU A 1 94 ? -0.110 11.596 9.953 1.00 74.50 94 GLU A C 1
ATOM 751 O O . GLU A 1 94 ? -0.459 11.936 11.082 1.00 74.50 94 GLU A O 1
ATOM 756 N N . GLY A 1 95 ? -0.566 10.465 9.402 1.00 77.62 95 GLY A N 1
ATOM 757 C CA . GLY A 1 95 ? -1.498 9.565 10.061 1.00 77.62 95 GLY A CA 1
ATOM 758 C C . GLY A 1 95 ? -2.972 9.857 9.801 1.00 77.62 95 GLY A C 1
ATOM 759 O O . GLY A 1 95 ? -3.811 9.312 10.519 1.00 77.62 95 GLY A O 1
ATOM 760 N N . GLU A 1 96 ? -3.296 10.692 8.811 1.00 82.31 96 GLU A N 1
ATOM 761 C CA . GLU A 1 96 ? -4.675 10.884 8.361 1.00 82.31 96 GLU A CA 1
ATOM 762 C C . GLU A 1 96 ? -5.153 9.660 7.581 1.00 82.31 96 GLU A C 1
ATOM 764 O O . GLU A 1 96 ? -4.450 9.178 6.696 1.00 82.31 96 GLU A O 1
ATOM 769 N N . LEU A 1 97 ? -6.370 9.189 7.840 1.00 85.44 97 LEU A N 1
ATOM 770 C CA . LEU A 1 97 ? -6.971 8.120 7.045 1.00 85.44 97 LEU A CA 1
ATOM 771 C C . LEU A 1 97 ? -7.219 8.594 5.600 1.00 85.44 97 LEU A C 1
ATOM 773 O O . LEU A 1 97 ? -7.892 9.602 5.376 1.00 85.44 97 LEU A O 1
ATOM 777 N N . ILE A 1 98 ? -6.708 7.838 4.628 1.00 84.50 98 ILE A N 1
ATOM 778 C CA . ILE A 1 98 ? -6.957 8.039 3.194 1.00 84.50 98 ILE A CA 1
ATOM 779 C C . ILE A 1 98 ? -8.119 7.151 2.744 1.00 84.50 98 ILE A C 1
ATOM 781 O O . ILE A 1 98 ? -9.106 7.658 2.214 1.00 84.50 98 ILE A O 1
ATOM 785 N N . ASP A 1 99 ? -8.013 5.835 2.949 1.00 89.62 99 ASP A N 1
ATOM 786 C CA . ASP A 1 99 ? -9.076 4.877 2.619 1.00 89.62 99 ASP A CA 1
ATOM 787 C C . ASP A 1 99 ? -8.878 3.537 3.349 1.00 89.62 99 ASP A C 1
ATOM 789 O O . ASP A 1 99 ? -7.828 3.283 3.947 1.00 89.62 99 ASP A O 1
ATOM 793 N N . TYR A 1 100 ? -9.876 2.659 3.259 1.00 91.94 100 TYR A N 1
ATOM 794 C CA . TYR A 1 100 ? -9.802 1.275 3.711 1.00 91.94 100 TYR A CA 1
ATOM 795 C C . TYR A 1 100 ? -9.744 0.302 2.536 1.00 91.94 100 TYR A C 1
ATOM 797 O O . TYR A 1 100 ? -10.493 0.404 1.566 1.00 91.94 100 TYR A O 1
ATOM 805 N N . PHE A 1 101 ? -8.899 -0.715 2.669 1.00 93.12 101 PHE A N 1
ATOM 806 C CA . PHE A 1 101 ? -8.728 -1.759 1.671 1.00 93.12 101 PHE A CA 1
ATOM 807 C C . PHE A 1 101 ? -9.010 -3.146 2.247 1.00 93.12 101 PHE A C 1
ATOM 809 O O . PHE A 1 101 ? -8.650 -3.469 3.382 1.00 93.12 101 PHE A O 1
ATOM 816 N N . SER A 1 102 ? -9.594 -4.011 1.416 1.00 93.88 102 SER A N 1
ATOM 817 C CA . SER A 1 102 ? -9.425 -5.457 1.568 1.00 93.88 102 SER A CA 1
ATOM 818 C C . SER A 1 102 ? -7.996 -5.845 1.169 1.00 93.88 102 SER A C 1
ATOM 820 O O . SER A 1 102 ? -7.356 -5.144 0.384 1.00 93.88 102 SER A O 1
ATOM 822 N N . LEU A 1 103 ? -7.490 -6.977 1.668 1.00 93.19 103 LEU A N 1
ATOM 823 C CA . LEU A 1 103 ? -6.145 -7.444 1.310 1.00 93.19 103 LEU A CA 1
ATOM 824 C C . LEU A 1 103 ? -5.935 -7.562 -0.218 1.00 93.19 103 LEU A C 1
ATOM 826 O O . LEU A 1 103 ? -4.945 -7.006 -0.690 1.00 93.19 103 LEU A O 1
ATOM 830 N N . PRO A 1 104 ? -6.837 -8.184 -1.009 1.00 94.25 104 PRO A N 1
ATOM 831 C CA . PRO A 1 104 ? -6.638 -8.290 -2.458 1.00 94.25 104 PRO A CA 1
ATOM 832 C C . PRO A 1 104 ? -6.579 -6.925 -3.154 1.00 94.25 104 PRO A C 1
ATOM 834 O O . PRO A 1 104 ? -5.736 -6.696 -4.019 1.00 94.25 104 PRO A O 1
ATOM 837 N N . ASN A 1 105 ? -7.430 -5.979 -2.742 1.00 93.88 105 ASN A N 1
ATOM 838 C CA . ASN A 1 105 ? -7.441 -4.639 -3.332 1.00 93.88 105 ASN A CA 1
ATOM 839 C C . ASN A 1 105 ? -6.195 -3.841 -2.943 1.00 93.88 105 ASN A C 1
ATOM 841 O O . ASN A 1 105 ? -5.666 -3.106 -3.771 1.00 93.88 105 ASN A O 1
ATOM 845 N N . LEU A 1 106 ? -5.692 -4.013 -1.717 1.00 94.62 106 LEU A N 1
ATOM 846 C CA . LEU A 1 106 ? -4.444 -3.386 -1.294 1.00 94.62 106 LEU A CA 1
ATOM 847 C C . LEU A 1 106 ? -3.255 -3.899 -2.110 1.00 94.62 106 LEU A C 1
ATOM 849 O O . LEU A 1 106 ? -2.382 -3.121 -2.474 1.00 94.62 106 LEU A O 1
ATOM 853 N N . VAL A 1 107 ? -3.214 -5.196 -2.415 1.00 95.50 107 VAL A N 1
ATOM 854 C CA . VAL A 1 107 ? -2.136 -5.784 -3.222 1.00 95.50 107 VAL A CA 1
ATOM 855 C C . VAL A 1 107 ? -2.162 -5.235 -4.645 1.00 95.50 107 VAL A C 1
ATOM 857 O O . VAL A 1 107 ? -1.117 -4.827 -5.154 1.00 95.50 107 VAL A O 1
ATOM 860 N N . ARG A 1 108 ? -3.348 -5.170 -5.268 1.00 95.31 108 ARG A N 1
ATOM 861 C CA . ARG A 1 108 ? -3.535 -4.515 -6.576 1.00 95.31 108 ARG A CA 1
ATOM 862 C C . ARG A 1 108 ? -3.056 -3.066 -6.527 1.00 95.31 108 ARG A C 1
ATOM 864 O O . ARG A 1 108 ? -2.274 -2.653 -7.377 1.00 95.31 108 ARG A O 1
ATOM 871 N N . PHE A 1 109 ? -3.456 -2.334 -5.486 1.00 93.38 109 PHE A N 1
ATOM 872 C CA . PHE A 1 109 ? -3.061 -0.947 -5.268 1.00 93.38 109 PHE A CA 1
ATOM 873 C C . PHE A 1 109 ? -1.543 -0.776 -5.151 1.00 93.38 109 PHE A C 1
ATOM 875 O O . PHE A 1 109 ? -0.950 -0.055 -5.946 1.00 93.38 109 PHE A O 1
ATOM 882 N N . VAL A 1 110 ? -0.892 -1.472 -4.218 1.00 92.75 110 VAL A N 1
ATOM 883 C CA . VAL A 1 110 ? 0.557 -1.354 -3.987 1.00 92.75 110 VAL A CA 1
ATOM 884 C C . VAL A 1 110 ? 1.348 -1.730 -5.238 1.00 92.75 110 VAL A C 1
ATOM 886 O O . VAL A 1 110 ? 2.271 -1.008 -5.606 1.00 92.75 110 VAL A O 1
ATOM 889 N N . ASN A 1 111 ? 0.981 -2.820 -5.921 1.00 93.38 111 ASN A N 1
ATOM 890 C CA . ASN A 1 111 ? 1.660 -3.224 -7.152 1.00 93.38 111 ASN A CA 1
ATOM 891 C C . ASN A 1 111 ? 1.489 -2.201 -8.276 1.00 93.38 111 ASN A C 1
ATOM 893 O O . ASN A 1 111 ? 2.435 -1.973 -9.024 1.00 93.38 111 ASN A O 1
ATOM 897 N N . HIS A 1 112 ? 0.318 -1.579 -8.386 1.00 90.31 112 HIS A N 1
ATOM 898 C CA . HIS A 1 112 ? 0.073 -0.527 -9.362 1.00 90.31 112 HIS A CA 1
ATOM 899 C C . HIS A 1 112 ? 0.879 0.734 -9.074 1.00 90.31 112 HIS A C 1
ATOM 901 O O . HIS A 1 112 ? 1.622 1.196 -9.937 1.00 90.31 112 HIS A O 1
ATOM 907 N N . VAL A 1 113 ? 0.785 1.255 -7.848 1.00 86.94 113 VAL A N 1
ATOM 908 C CA . VAL A 1 113 ? 1.479 2.486 -7.446 1.00 86.94 113 VAL A CA 1
ATOM 909 C C . VAL A 1 113 ? 2.994 2.316 -7.515 1.00 86.94 113 VAL A C 1
ATOM 911 O O . VAL A 1 113 ? 3.683 3.220 -7.970 1.00 86.94 113 VAL A O 1
ATOM 914 N N . ALA A 1 114 ? 3.519 1.149 -7.130 1.00 86.38 114 ALA A N 1
ATOM 915 C CA . ALA A 1 114 ? 4.947 0.852 -7.223 1.00 86.38 114 ALA A CA 1
ATOM 916 C C . ALA A 1 114 ? 5.424 0.507 -8.651 1.00 86.38 114 ALA A C 1
ATOM 918 O O . ALA A 1 114 ? 6.587 0.155 -8.840 1.00 86.38 114 ALA A O 1
ATOM 919 N N . GLY A 1 115 ? 4.538 0.556 -9.654 1.00 85.56 115 GLY A N 1
ATOM 920 C CA . GLY A 1 115 ? 4.856 0.246 -11.049 1.00 85.56 115 GLY A CA 1
ATOM 921 C C . GLY A 1 115 ? 5.115 -1.238 -11.336 1.00 85.56 115 GLY A C 1
ATOM 922 O O . GLY A 1 115 ? 5.562 -1.580 -12.424 1.00 85.56 115 GLY A O 1
ATOM 923 N N . LEU A 1 116 ? 4.837 -2.145 -10.400 1.00 86.75 116 LEU A N 1
ATOM 924 C CA . LEU A 1 116 ? 5.068 -3.585 -10.560 1.00 86.75 116 LEU A CA 1
ATOM 925 C C . LEU A 1 116 ? 4.011 -4.261 -11.448 1.00 86.75 116 LEU A C 1
ATOM 927 O O . LEU A 1 116 ? 4.301 -5.275 -12.081 1.00 86.75 116 LEU A O 1
ATOM 931 N N . MET A 1 117 ? 2.783 -3.734 -11.484 1.00 91.44 117 MET A N 1
ATOM 932 C CA . MET A 1 117 ? 1.696 -4.259 -12.317 1.00 91.44 117 MET A CA 1
ATOM 933 C C . MET A 1 117 ? 0.667 -3.175 -12.640 1.00 91.44 117 MET A C 1
ATOM 935 O O . MET A 1 117 ? 0.077 -2.598 -11.734 1.00 91.44 117 MET A O 1
ATOM 939 N N . PHE A 1 118 ? 0.396 -2.927 -13.922 1.00 89.25 118 PHE A N 1
ATOM 940 C CA . PHE A 1 118 ? -0.660 -1.991 -14.308 1.00 89.25 118 PHE A CA 1
ATOM 941 C C . PHE A 1 118 ? -2.055 -2.536 -13.970 1.00 89.25 118 PHE A C 1
ATOM 943 O O . PHE A 1 118 ? -2.339 -3.715 -14.172 1.00 89.25 118 PHE A O 1
ATOM 950 N N . ASP A 1 119 ? -2.933 -1.645 -13.512 1.00 89.88 119 ASP A N 1
ATOM 951 C CA . ASP A 1 119 ? -4.319 -1.941 -13.181 1.00 89.88 119 ASP A CA 1
ATOM 952 C C . ASP A 1 119 ? -5.163 -0.691 -13.456 1.00 89.88 119 ASP A C 1
ATOM 954 O O . ASP A 1 119 ? -4.990 0.353 -12.827 1.00 89.88 119 ASP A O 1
ATOM 958 N N . SER A 1 120 ? -6.059 -0.782 -14.434 1.00 88.81 120 SER A N 1
ATOM 959 C CA . SER A 1 120 ? -6.877 0.344 -14.888 1.00 88.81 120 SER A CA 1
ATOM 960 C C . SER A 1 120 ? -7.936 0.779 -13.876 1.00 88.81 120 SER A C 1
ATOM 962 O O . SER A 1 120 ? -8.309 1.950 -13.847 1.00 88.81 120 SER A O 1
ATOM 964 N N . GLU A 1 121 ? -8.451 -0.143 -13.057 1.00 90.31 121 GLU A N 1
ATOM 965 C CA . GLU A 1 121 ? -9.425 0.217 -12.020 1.00 90.31 121 GLU A CA 1
ATOM 966 C C . GLU A 1 121 ? -8.730 0.982 -10.903 1.00 90.31 121 GLU A C 1
ATOM 968 O O . GLU A 1 121 ? -9.248 1.989 -10.417 1.00 90.31 121 GLU A O 1
ATOM 973 N N . VAL A 1 122 ? -7.526 0.529 -10.545 1.00 88.00 122 VAL A N 1
ATOM 974 C CA . VAL A 1 122 ? -6.694 1.233 -9.581 1.00 88.00 122 VAL A CA 1
ATOM 975 C C . VAL A 1 122 ? -6.314 2.605 -10.127 1.00 88.00 122 VAL A C 1
ATOM 977 O O . VAL A 1 122 ? -6.556 3.572 -9.424 1.00 88.00 122 VAL A O 1
ATOM 980 N N . LEU A 1 123 ? -5.848 2.736 -11.375 1.00 84.94 123 LEU A N 1
ATOM 981 C CA . LEU A 1 123 ? -5.576 4.043 -12.000 1.00 84.94 123 LEU A CA 1
ATOM 982 C C . LEU A 1 123 ? -6.753 5.020 -11.834 1.00 84.94 123 LEU A C 1
ATOM 984 O O . LEU A 1 123 ? -6.561 6.154 -11.395 1.00 84.94 123 LEU A O 1
ATOM 988 N N . ASN A 1 124 ? -7.976 4.575 -12.133 1.00 85.12 124 ASN A N 1
ATOM 989 C CA . ASN A 1 124 ? -9.175 5.397 -11.962 1.00 85.12 124 ASN A CA 1
ATOM 990 C C . ASN A 1 124 ? -9.388 5.794 -10.496 1.00 85.12 124 ASN A C 1
ATOM 992 O O . ASN A 1 124 ? -9.669 6.955 -10.205 1.00 85.12 124 ASN A O 1
ATOM 996 N N . PHE A 1 125 ? -9.219 4.854 -9.562 1.00 83.75 125 PHE A N 1
ATOM 997 C CA . PHE A 1 125 ? -9.288 5.136 -8.129 1.00 83.75 125 PHE A CA 1
ATOM 998 C C . PHE A 1 125 ? -8.240 6.173 -7.698 1.00 83.75 125 PHE A C 1
ATOM 1000 O O . PHE A 1 125 ? -8.572 7.134 -7.005 1.00 83.75 125 PHE A O 1
ATOM 1007 N N . CYS A 1 126 ? -6.994 6.028 -8.148 1.00 80.75 126 CYS A N 1
ATOM 1008 C CA . CYS A 1 126 ? -5.901 6.961 -7.893 1.00 80.75 126 CYS A CA 1
ATOM 1009 C C . CYS A 1 126 ? -6.271 8.369 -8.360 1.00 80.75 126 CYS A C 1
ATOM 1011 O O . CYS A 1 126 ? -6.179 9.328 -7.594 1.00 80.75 126 CYS A O 1
ATOM 1013 N N . GLN A 1 127 ? -6.762 8.473 -9.596 1.00 76.69 127 GLN A N 1
ATOM 1014 C CA . GLN A 1 127 ? -7.177 9.733 -10.197 1.00 76.69 127 GLN A CA 1
ATOM 1015 C C . GLN A 1 127 ? -8.370 10.363 -9.477 1.00 76.69 127 GLN A C 1
ATOM 1017 O O . GLN A 1 127 ? -8.410 11.579 -9.384 1.00 76.69 127 GLN A O 1
ATOM 1022 N N . GLN A 1 128 ? -9.307 9.571 -8.947 1.00 75.12 128 GLN A N 1
ATOM 1023 C CA . GLN A 1 128 ? -10.550 10.055 -8.328 1.00 75.12 128 GLN A CA 1
ATOM 1024 C C . GLN A 1 128 ? -10.472 10.330 -6.827 1.00 75.12 128 GLN A C 1
ATOM 1026 O O . GLN A 1 128 ? -11.186 11.196 -6.326 1.00 75.12 128 GLN A O 1
ATOM 1031 N N . LYS A 1 129 ? -9.651 9.584 -6.089 1.00 68.19 129 LYS A N 1
ATOM 1032 C CA . LYS A 1 129 ? -9.595 9.667 -4.624 1.00 68.19 129 LYS A CA 1
ATOM 1033 C C . LYS A 1 129 ? -8.283 10.210 -4.097 1.00 68.19 129 LYS A C 1
ATOM 1035 O O . LYS A 1 129 ? -8.289 10.925 -3.100 1.00 68.19 129 LYS A O 1
ATOM 1040 N N . ILE A 1 130 ? -7.170 9.872 -4.742 1.00 66.38 130 ILE A N 1
ATOM 1041 C CA . ILE A 1 130 ? -5.846 10.226 -4.227 1.00 66.38 130 ILE A CA 1
ATOM 1042 C C . ILE A 1 130 ? -5.323 11.515 -4.874 1.00 66.38 130 ILE A C 1
ATOM 1044 O O . ILE A 1 130 ? -4.784 12.364 -4.170 1.00 66.38 130 ILE A O 1
ATOM 1048 N N . ASN A 1 131 ? -5.587 11.738 -6.165 1.00 58.16 131 ASN A N 1
ATOM 1049 C CA . ASN A 1 131 ? -5.209 12.970 -6.871 1.00 58.16 131 ASN A CA 1
ATOM 1050 C C . ASN A 1 131 ? -6.059 14.207 -6.506 1.00 58.16 131 ASN A C 1
ATOM 1052 O O . ASN A 1 131 ? -5.761 15.297 -6.977 1.00 58.16 131 ASN A O 1
ATOM 1056 N N . PHE A 1 132 ? -7.089 14.086 -5.660 1.00 44.06 132 PHE A N 1
ATOM 1057 C CA . PHE A 1 132 ? -8.003 15.195 -5.330 1.00 44.06 132 PHE A CA 1
ATOM 1058 C C . PHE A 1 132 ? -7.713 15.924 -4.005 1.00 44.06 132 PHE A C 1
ATOM 1060 O O . PHE A 1 132 ? -8.474 16.811 -3.623 1.00 44.06 132 PHE A O 1
ATOM 1067 N N . LYS A 1 133 ? -6.621 15.602 -3.298 1.00 45.66 133 LYS A N 1
ATOM 1068 C CA . LYS A 1 133 ? -6.189 16.353 -2.097 1.00 45.66 133 LYS A CA 1
ATOM 1069 C C . LYS A 1 133 ? -5.063 17.373 -2.361 1.00 45.66 133 LYS A C 1
ATOM 1071 O O . LYS A 1 133 ? -4.514 17.914 -1.408 1.00 45.66 133 LYS A O 1
ATOM 1076 N N . GLN A 1 134 ? -4.730 17.664 -3.620 1.00 42.28 134 GLN A N 1
ATOM 1077 C CA . GLN A 1 134 ? -3.723 18.666 -4.001 1.00 42.28 134 GLN A CA 1
ATOM 1078 C C . GLN A 1 134 ? -4.387 19.885 -4.655 1.00 42.28 134 GLN A C 1
ATOM 1080 O O . GLN A 1 134 ? -4.381 20.003 -5.871 1.00 42.28 134 GLN A O 1
ATOM 1085 N N . ASP A 1 135 ? -5.053 20.700 -3.831 1.00 32.62 135 ASP A N 1
ATOM 1086 C CA . ASP A 1 135 ? -5.247 22.158 -3.970 1.00 32.62 135 ASP A CA 1
ATOM 1087 C C . ASP A 1 135 ? -6.511 22.591 -3.210 1.00 32.62 135 ASP A C 1
ATOM 1089 O O . ASP A 1 135 ? -7.632 22.596 -3.731 1.00 32.62 135 ASP A O 1
ATOM 1093 N N . ARG A 1 136 ? -6.316 22.981 -1.950 1.00 31.44 136 ARG A N 1
ATOM 1094 C CA . ARG A 1 136 ? -7.095 24.032 -1.292 1.00 31.44 136 ARG A CA 1
ATOM 1095 C C . ARG A 1 136 ? -6.172 24.882 -0.441 1.00 31.44 136 ARG A C 1
ATOM 1097 O O . ARG A 1 136 ? -5.282 24.289 0.204 1.00 31.44 136 ARG A O 1
#

Radius of gyration: 14.65 Å; Cα contacts (8 Å, |Δi|>4): 192; chains: 1; bounding box: 34×39×41 Å

Solvent-accessible surface area (backbone atoms only — not comparable to full-atom values): 8208 Å² total; per-residue (Å²): 135,82,63,70,42,54,58,47,48,63,74,45,76,66,77,59,74,64,99,72,89,66,101,79,74,72,70,89,62,60,76,74,38,60,76,44,79,46,70,42,81,59,62,70,50,59,70,59,55,50,50,52,47,68,75,58,40,43,29,26,37,30,43,33,46,65,88,50,58,93,86,57,84,50,44,60,45,36,38,34,60,37,85,90,75,76,31,33,37,36,33,43,85,90,64,49,81,74,51,77,29,50,68,69,57,42,37,54,43,53,22,28,72,64,36,47,40,92,48,72,69,50,51,51,46,43,61,67,65,62,59,68,77,80,82,131

Foldseek 3Di:
DDQLLVVLCVLLVPVLDDPDDDPDDDPPCPQVFAEDEDADLAQDDLVNVVVVCVVGQWYFYFYHHNPDDPPDGGRTWTWHQDPVPRWIFTADSVGHTQDTHHSVVVSVLVCSNRSNDPDVVNSVVSVPRVVPVPDD

Sequence (136 aa):
MKDPRIECGDLCNFHFCLVLHMPNFELQQQPKYPIVTLDTDTPIKDQRLQQLLTQYGCMTLCVRSLEGETKRGGFFFCLKKDASVNQIALESMEGELIDYFSLPNLVRFVNHVAGLMFDSEVLNFCQQKINFKQDR